Protein AF-A0A355QA36-F1 (afdb_monomer_lite)

Radius of gyration: 18.43 Å; chains: 1; bounding box: 38×39×52 Å

Foldseek 3Di:
DVVLVVCLVCVLVVCVVVVPSPSVVSVVVSVVVVVVVVVCCCVVPPVPDPPLVVVLVVQLVVQLVVCVPPVVDDNVVSNVRSVVRSVVVVVVVVVVVPPDD

Sequence (101 aa):
MVIFSAIVLLMPIWMIPFGAAYPDLLQKFAIFGIFAIGFNILFGLTGYLSFGHAAFLGIGSYSAVWSFKLLSMNVIPAMIFAVVVSGFAAALIGFVSLRRT

Structure (mmCIF, N/CA/C/O backbone):
data_AF-A0A355QA36-F1
#
_entry.id   AF-A0A355QA36-F1
#
loop_
_atom_site.group_PDB
_atom_site.id
_atom_site.type_symbol
_atom_site.label_atom_id
_atom_site.label_alt_id
_atom_site.label_comp_id
_atom_site.label_asym_id
_atom_site.label_entity_id
_atom_site.label_seq_id
_atom_site.pdbx_PDB_ins_code
_atom_site.Cartn_x
_atom_site.Cartn_y
_atom_site.Cartn_z
_atom_site.occupancy
_atom_site.B_iso_or_equiv
_atom_site.auth_seq_id
_atom_site.auth_comp_id
_atom_site.auth_asym_id
_atom_site.auth_atom_id
_atom_site.pdbx_PDB_model_num
ATOM 1 N N . MET A 1 1 ? 2.907 -20.337 -8.601 1.00 61.47 1 MET A N 1
ATOM 2 C CA . MET A 1 1 ? 3.699 -19.087 -8.544 1.00 61.47 1 MET A CA 1
ATOM 3 C C . MET A 1 1 ? 4.802 -19.046 -9.592 1.00 61.47 1 MET A C 1
ATOM 5 O O . MET A 1 1 ? 4.818 -18.086 -10.341 1.00 61.47 1 MET A O 1
ATOM 9 N N . VAL A 1 2 ? 5.626 -20.093 -9.732 1.00 70.81 2 VAL A N 1
ATOM 10 C CA . VAL A 1 2 ? 6.746 -20.146 -10.702 1.00 70.81 2 VAL A CA 1
ATOM 11 C C . VAL A 1 2 ? 6.331 -19.860 -12.156 1.00 70.81 2 VAL A C 1
ATOM 13 O O . VAL A 1 2 ? 6.984 -19.077 -12.837 1.00 70.81 2 VAL A O 1
ATOM 16 N N . ILE A 1 3 ? 5.213 -20.434 -12.617 1.00 75.88 3 ILE A N 1
ATOM 17 C CA . ILE A 1 3 ? 4.690 -20.214 -13.979 1.00 75.88 3 ILE A CA 1
ATOM 18 C C . ILE A 1 3 ? 4.262 -18.753 -14.179 1.00 75.88 3 ILE A C 1
ATOM 20 O O . ILE A 1 3 ? 4.612 -18.132 -15.174 1.00 75.88 3 ILE A O 1
ATOM 24 N N . PHE A 1 4 ? 3.559 -18.177 -13.201 1.00 71.75 4 PHE A N 1
ATOM 25 C CA . PHE A 1 4 ? 3.122 -16.782 -13.246 1.00 71.75 4 PHE A CA 1
ATOM 26 C C . PHE A 1 4 ? 4.310 -15.809 -13.239 1.00 71.75 4 PHE A C 1
ATOM 28 O O . PHE A 1 4 ? 4.362 -14.897 -14.058 1.00 71.75 4 PHE A O 1
ATOM 35 N N . SER A 1 5 ? 5.305 -16.037 -12.376 1.00 70.19 5 SER A N 1
ATOM 36 C CA . SER A 1 5 ? 6.525 -15.224 -12.347 1.00 70.19 5 SER A CA 1
ATOM 37 C C . SER A 1 5 ? 7.341 -15.349 -13.633 1.00 70.19 5 SER A C 1
ATOM 39 O O . SER A 1 5 ? 7.849 -14.346 -14.118 1.00 70.19 5 SER A O 1
ATOM 41 N N . ALA A 1 6 ? 7.432 -16.547 -14.219 1.00 75.12 6 ALA A N 1
ATOM 42 C CA . ALA A 1 6 ? 8.114 -16.748 -15.494 1.00 75.12 6 ALA A CA 1
ATOM 43 C C . ALA A 1 6 ? 7.413 -15.988 -16.629 1.00 75.12 6 ALA A C 1
ATOM 45 O O . ALA A 1 6 ? 8.078 -15.307 -17.403 1.00 75.12 6 ALA A O 1
ATOM 46 N N . ILE A 1 7 ? 6.077 -16.032 -16.683 1.00 75.44 7 ILE A N 1
ATOM 47 C CA . ILE A 1 7 ? 5.289 -15.278 -17.667 1.00 75.44 7 ILE A CA 1
ATOM 48 C C . ILE A 1 7 ? 5.527 -13.774 -17.506 1.00 75.44 7 ILE A C 1
ATOM 50 O O . ILE A 1 7 ? 5.872 -13.122 -18.483 1.00 75.44 7 ILE A O 1
ATOM 54 N N . VAL A 1 8 ? 5.425 -13.225 -16.290 1.00 71.88 8 VAL A N 1
ATOM 55 C CA . VAL A 1 8 ? 5.637 -11.785 -16.039 1.00 71.88 8 VAL A CA 1
ATOM 56 C C . VAL A 1 8 ? 7.058 -11.339 -16.402 1.00 71.88 8 VAL A C 1
ATOM 58 O O . VAL A 1 8 ? 7.232 -10.255 -16.951 1.00 71.88 8 VAL A O 1
ATOM 61 N N . LEU A 1 9 ? 8.071 -12.174 -16.159 1.00 71.69 9 LEU A N 1
ATOM 62 C CA . LEU A 1 9 ? 9.461 -11.877 -16.527 1.00 71.69 9 LEU A CA 1
ATOM 63 C C . LEU A 1 9 ? 9.723 -11.972 -18.037 1.00 71.69 9 LEU A C 1
ATOM 65 O O . LEU A 1 9 ? 10.602 -11.280 -18.542 1.00 71.69 9 LEU A O 1
ATOM 69 N N . LEU A 1 10 ? 8.972 -12.808 -18.757 1.00 75.31 10 LEU A N 1
ATOM 70 C CA . LEU A 1 10 ? 9.086 -12.984 -20.210 1.00 75.31 10 LEU A CA 1
ATOM 71 C C . LEU A 1 10 ? 8.186 -12.017 -21.000 1.00 75.31 10 LEU A C 1
ATOM 73 O O . LEU A 1 10 ? 8.442 -11.771 -22.179 1.00 75.31 10 LEU A O 1
ATOM 77 N N . MET A 1 11 ? 7.176 -11.413 -20.362 1.00 70.44 11 MET A N 1
ATOM 78 C CA . MET A 1 11 ? 6.287 -10.421 -20.980 1.00 70.44 11 MET A CA 1
ATOM 79 C C . MET A 1 11 ? 7.018 -9.259 -21.686 1.00 70.44 11 MET A C 1
ATOM 81 O O . MET A 1 11 ? 6.579 -8.896 -22.778 1.00 70.44 11 MET A O 1
ATOM 85 N N . PRO A 1 12 ? 8.129 -8.691 -21.164 1.00 69.00 12 PRO A N 1
ATOM 86 C CA . PRO A 1 12 ? 8.868 -7.633 -21.853 1.00 69.00 12 PRO A CA 1
ATOM 87 C C . PRO A 1 12 ? 9.430 -8.077 -23.203 1.00 69.00 12 PRO A C 1
ATOM 89 O O . PRO A 1 12 ? 9.525 -7.255 -24.103 1.00 69.00 12 PRO A O 1
ATOM 92 N N . ILE A 1 13 ? 9.769 -9.362 -23.357 1.00 70.31 13 ILE A N 1
ATOM 93 C CA . ILE A 1 13 ? 10.373 -9.920 -24.575 1.00 70.31 13 ILE A CA 1
ATOM 94 C C . ILE A 1 13 ? 9.305 -10.156 -25.649 1.00 70.31 13 ILE A C 1
ATOM 96 O O . ILE A 1 13 ? 9.568 -9.983 -26.836 1.00 70.31 13 ILE A O 1
ATOM 100 N N . TRP A 1 14 ? 8.079 -10.512 -25.258 1.00 68.25 14 TRP A N 1
ATOM 101 C CA . TRP A 1 14 ? 6.993 -10.783 -26.210 1.00 68.25 14 TRP A CA 1
ATOM 102 C C . TRP A 1 14 ? 6.136 -9.543 -26.523 1.00 68.25 14 TRP A C 1
ATOM 104 O O . TRP A 1 14 ? 5.425 -9.540 -27.524 1.00 68.25 14 TRP A O 1
ATOM 114 N N . MET A 1 15 ? 6.227 -8.468 -25.722 1.00 65.38 15 MET A N 1
ATOM 115 C CA . MET A 1 15 ? 5.561 -7.173 -25.975 1.00 65.38 15 MET A CA 1
ATOM 116 C C . MET A 1 15 ? 6.414 -6.141 -26.740 1.00 65.38 15 MET A C 1
ATOM 118 O O . MET A 1 15 ? 5.913 -5.063 -27.067 1.00 65.38 15 MET A O 1
ATOM 122 N N . ILE A 1 16 ? 7.656 -6.483 -27.104 1.00 62.75 16 ILE A N 1
ATOM 123 C CA . ILE A 1 16 ? 8.530 -5.696 -27.999 1.00 62.75 16 ILE A CA 1
ATOM 124 C C . ILE A 1 16 ? 7.822 -5.219 -29.287 1.00 62.75 16 ILE A C 1
ATOM 126 O O . ILE A 1 16 ? 7.933 -4.030 -29.592 1.00 62.75 16 ILE A O 1
ATOM 130 N N . PRO A 1 17 ? 7.065 -6.054 -30.036 1.00 67.94 17 PRO A N 1
ATOM 131 C CA . PRO A 1 17 ? 6.454 -5.618 -31.297 1.00 67.94 17 PRO A CA 1
ATOM 132 C C . PRO A 1 17 ? 5.351 -4.561 -31.130 1.00 67.94 17 PRO A C 1
ATOM 134 O O . PRO A 1 17 ? 5.001 -3.895 -32.099 1.00 67.94 17 PRO A O 1
ATOM 137 N N . PHE A 1 18 ? 4.820 -4.373 -29.918 1.00 65.06 18 PHE A N 1
ATOM 138 C CA . PHE A 1 18 ? 3.751 -3.412 -29.632 1.00 65.06 18 PHE A CA 1
ATOM 139 C C . PHE A 1 18 ? 4.263 -2.083 -29.054 1.00 65.06 18 PHE A C 1
ATOM 141 O O . PHE A 1 18 ? 3.457 -1.233 -28.685 1.00 65.06 18 PHE A O 1
ATOM 148 N N . GLY A 1 19 ? 5.585 -1.901 -28.915 1.00 62.84 19 GLY A N 1
ATOM 149 C CA . GLY A 1 19 ? 6.163 -0.708 -28.277 1.00 62.84 19 GLY A CA 1
ATOM 150 C C . GLY A 1 19 ? 5.817 -0.572 -26.786 1.00 62.84 19 GLY A C 1
ATOM 151 O O . GLY A 1 19 ? 6.044 0.474 -26.187 1.00 62.84 19 GLY A O 1
ATOM 152 N N . ALA A 1 20 ? 5.274 -1.632 -26.179 1.00 60.44 20 ALA A N 1
ATOM 153 C CA . ALA A 1 20 ? 4.772 -1.664 -24.808 1.00 60.44 20 ALA A CA 1
ATOM 154 C C . ALA A 1 20 ? 5.721 -2.408 -23.852 1.00 60.44 20 ALA A C 1
ATOM 156 O O . ALA A 1 20 ? 5.297 -2.887 -22.807 1.00 60.44 20 ALA A O 1
ATOM 157 N N . ALA A 1 21 ? 7.008 -2.526 -24.187 1.00 61.72 21 ALA A N 1
ATOM 158 C CA . ALA A 1 21 ? 8.003 -3.228 -23.375 1.00 61.72 21 ALA A CA 1
ATOM 159 C C . ALA A 1 21 ? 8.476 -2.386 -22.170 1.00 61.72 21 ALA A C 1
ATOM 161 O O . ALA A 1 21 ? 9.667 -2.143 -21.996 1.00 61.72 21 ALA A O 1
ATOM 162 N N . TYR A 1 22 ? 7.540 -1.924 -21.337 1.00 68.31 22 TYR A N 1
ATOM 163 C CA . TYR A 1 22 ? 7.833 -1.222 -20.087 1.00 68.31 22 TYR A CA 1
ATOM 164 C C . TYR A 1 22 ? 7.723 -2.200 -18.912 1.00 68.31 22 TYR A C 1
ATOM 166 O O . TYR A 1 22 ? 6.626 -2.363 -18.365 1.00 68.31 22 TYR A O 1
ATOM 174 N N . PRO A 1 23 ? 8.822 -2.862 -18.507 1.00 67.81 23 PRO A N 1
ATOM 175 C CA . PRO A 1 23 ? 8.783 -3.900 -17.476 1.00 67.81 23 PRO A CA 1
ATOM 176 C C . PRO A 1 23 ? 8.145 -3.401 -16.171 1.00 67.81 23 PRO A C 1
ATOM 178 O O . PRO A 1 23 ? 7.312 -4.097 -15.593 1.00 67.81 23 PRO A O 1
ATOM 181 N N . ASP A 1 24 ? 8.421 -2.157 -15.769 1.00 71.31 24 ASP A N 1
ATOM 182 C CA . ASP A 1 24 ? 7.840 -1.537 -14.574 1.00 71.31 24 ASP A CA 1
ATOM 183 C C . ASP A 1 24 ? 6.315 -1.366 -14.631 1.00 71.31 24 ASP A C 1
ATOM 185 O O . ASP A 1 24 ? 5.628 -1.523 -13.619 1.00 71.31 24 ASP A O 1
ATOM 189 N N . LEU A 1 25 ? 5.762 -1.024 -15.799 1.00 75.12 25 LEU A N 1
ATOM 190 C CA . LEU A 1 25 ? 4.317 -0.840 -15.966 1.00 75.12 25 LEU A CA 1
ATOM 191 C C . LEU A 1 25 ? 3.602 -2.186 -16.034 1.00 75.12 25 LEU A C 1
ATOM 193 O O . LEU A 1 25 ? 2.575 -2.364 -15.378 1.00 75.12 25 LEU A O 1
ATOM 197 N N . LEU A 1 26 ? 4.167 -3.145 -16.768 1.00 75.19 26 LEU A N 1
ATOM 198 C CA . LEU A 1 26 ? 3.613 -4.492 -16.882 1.00 75.19 26 LEU A CA 1
ATOM 199 C C . LEU A 1 26 ? 3.583 -5.205 -15.530 1.00 75.19 26 LEU A C 1
ATOM 201 O O . LEU A 1 26 ? 2.578 -5.826 -15.183 1.00 75.19 26 LEU A O 1
ATOM 205 N N . GLN A 1 27 ? 4.646 -5.069 -14.736 1.00 78.50 27 GLN A N 1
ATOM 206 C CA . GLN A 1 27 ? 4.698 -5.640 -13.396 1.00 78.50 27 GLN A CA 1
ATOM 207 C C . GLN A 1 27 ? 3.622 -5.036 -12.487 1.00 78.50 27 GLN A C 1
ATOM 209 O O . GLN A 1 27 ? 2.905 -5.773 -11.809 1.00 78.50 27 GLN A O 1
ATOM 214 N N . LYS A 1 28 ? 3.457 -3.706 -12.494 1.00 80.19 28 LYS A N 1
ATOM 215 C CA . LYS A 1 28 ? 2.392 -3.038 -11.728 1.00 80.19 28 LYS A CA 1
ATOM 216 C C . LYS A 1 28 ? 1.008 -3.510 -12.168 1.00 80.19 28 LYS A C 1
ATOM 218 O O . LYS A 1 28 ? 0.171 -3.792 -11.316 1.00 80.19 28 LYS A O 1
ATOM 223 N N . PHE A 1 29 ? 0.784 -3.656 -13.472 1.00 80.81 29 PHE A N 1
ATOM 224 C CA . PHE A 1 29 ? -0.481 -4.148 -14.017 1.00 80.81 29 PHE A CA 1
ATOM 225 C C . PHE A 1 29 ? -0.799 -5.566 -13.527 1.00 80.81 29 PHE A C 1
ATOM 227 O O . PHE A 1 29 ? -1.912 -5.834 -13.080 1.00 80.81 29 PHE A O 1
ATOM 234 N N . ALA A 1 30 ? 0.195 -6.455 -13.528 1.00 82.81 30 ALA A N 1
ATOM 235 C CA . ALA A 1 30 ? 0.059 -7.817 -13.024 1.00 82.81 30 ALA A CA 1
ATOM 236 C C . ALA A 1 30 ? -0.249 -7.857 -11.513 1.00 82.81 30 ALA A C 1
ATOM 238 O O . ALA A 1 30 ? -1.127 -8.608 -11.083 1.00 82.81 30 ALA A O 1
ATOM 239 N N . ILE A 1 31 ? 0.422 -7.017 -10.713 1.00 84.38 31 ILE A N 1
ATOM 240 C CA . ILE A 1 31 ? 0.187 -6.900 -9.263 1.00 84.38 31 ILE A CA 1
ATOM 241 C C . ILE A 1 31 ? -1.243 -6.421 -8.983 1.00 84.38 31 ILE A C 1
ATOM 243 O O . ILE A 1 31 ? -1.967 -7.069 -8.225 1.00 84.38 31 ILE A O 1
ATOM 247 N N . PHE A 1 32 ? -1.676 -5.323 -9.611 1.00 83.62 32 PHE A N 1
ATOM 248 C CA . PHE A 1 32 ? -3.032 -4.799 -9.424 1.00 83.62 32 PHE A CA 1
ATOM 249 C C . PHE A 1 32 ? -4.106 -5.741 -9.985 1.00 83.62 32 PHE A C 1
ATOM 251 O O . PHE A 1 32 ? -5.184 -5.844 -9.403 1.00 83.62 32 PHE A O 1
ATOM 258 N N . GLY A 1 33 ? -3.804 -6.482 -11.055 1.00 84.69 33 GLY A N 1
ATOM 259 C CA . GLY A 1 33 ? -4.682 -7.510 -11.613 1.00 84.69 33 GLY A CA 1
ATOM 260 C C . GLY A 1 33 ? -4.925 -8.668 -10.644 1.00 84.69 33 GLY A C 1
ATOM 261 O O . GLY A 1 33 ? -6.077 -9.007 -10.377 1.00 84.69 33 GLY A O 1
ATOM 262 N N . ILE A 1 34 ? -3.868 -9.237 -10.048 1.00 86.31 34 ILE A N 1
ATOM 263 C CA . ILE A 1 34 ? -4.026 -10.271 -9.009 1.00 86.31 34 ILE A CA 1
ATOM 264 C C . ILE A 1 34 ? -4.777 -9.713 -7.803 1.00 86.31 34 ILE A C 1
ATOM 266 O O . ILE A 1 34 ? -5.661 -10.385 -7.272 1.00 86.31 34 ILE A O 1
ATOM 270 N N . PHE A 1 35 ? -4.447 -8.492 -7.377 1.00 82.81 35 PHE A N 1
ATOM 271 C CA . PHE A 1 35 ? -5.121 -7.844 -6.258 1.00 82.81 35 PHE A CA 1
ATOM 272 C C . PHE A 1 35 ? -6.631 -7.724 -6.508 1.00 82.81 35 PHE A C 1
ATOM 274 O O . PHE A 1 35 ? -7.416 -8.113 -5.647 1.00 82.81 35 PHE A O 1
ATOM 281 N N . ALA A 1 36 ? -7.044 -7.286 -7.701 1.00 83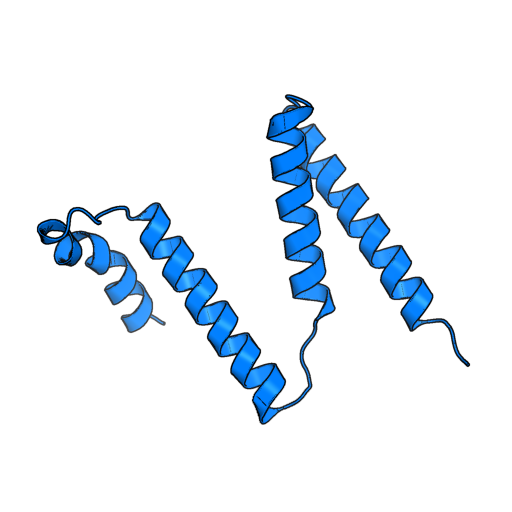.38 36 ALA A N 1
ATOM 282 C CA . ALA A 1 36 ? -8.449 -7.183 -8.090 1.00 83.38 36 ALA A CA 1
ATOM 283 C C . ALA A 1 36 ? -9.162 -8.547 -8.126 1.00 83.38 36 ALA A C 1
ATOM 285 O O . ALA A 1 36 ? -10.281 -8.665 -7.628 1.00 83.38 36 ALA A O 1
ATOM 286 N N . ILE A 1 37 ? -8.515 -9.592 -8.655 1.00 86.19 37 ILE A N 1
ATOM 287 C CA . ILE A 1 37 ? -9.075 -10.956 -8.684 1.00 86.19 37 ILE A CA 1
ATOM 288 C C . ILE A 1 37 ? -9.237 -11.505 -7.261 1.00 86.19 37 ILE A C 1
ATOM 290 O O . ILE A 1 37 ? -10.288 -12.051 -6.927 1.00 86.19 37 ILE A O 1
ATOM 294 N N . GLY A 1 38 ? -8.227 -11.327 -6.404 1.00 81.44 38 GLY A N 1
ATOM 295 C CA . GLY A 1 38 ? -8.298 -11.703 -4.993 1.00 81.44 38 GLY A CA 1
ATOM 296 C C . GLY A 1 38 ? -9.428 -10.973 -4.266 1.00 81.44 38 GLY A C 1
ATOM 297 O O . GLY A 1 38 ? -10.184 -11.596 -3.522 1.00 81.44 38 GLY A O 1
ATOM 298 N N . PHE A 1 39 ? -9.605 -9.681 -4.551 1.00 76.31 39 PHE A N 1
ATOM 299 C CA . PHE A 1 39 ? -10.713 -8.884 -4.030 1.00 76.31 39 PHE A CA 1
ATOM 300 C C . PHE A 1 39 ? -12.068 -9.430 -4.493 1.00 76.31 39 PHE A C 1
ATOM 302 O O . PHE A 1 39 ? -12.946 -9.616 -3.662 1.00 76.31 39 PHE A O 1
ATOM 309 N N . ASN A 1 40 ? -12.225 -9.761 -5.780 1.00 82.00 40 ASN A N 1
ATOM 310 C CA . ASN A 1 40 ? -13.457 -10.336 -6.330 1.00 82.00 40 ASN A CA 1
ATOM 311 C C . ASN A 1 40 ? -13.809 -11.692 -5.699 1.00 82.00 40 ASN A C 1
ATOM 313 O O . ASN A 1 40 ? -14.974 -11.960 -5.433 1.00 82.00 40 ASN A O 1
ATOM 317 N N . ILE A 1 41 ? -12.816 -12.538 -5.417 1.00 80.12 41 ILE A N 1
ATOM 318 C CA . ILE A 1 41 ? -13.030 -13.830 -4.750 1.00 80.12 41 ILE A CA 1
ATOM 319 C C . ILE A 1 41 ? -13.465 -13.622 -3.293 1.00 80.12 41 ILE A C 1
ATOM 321 O O . ILE A 1 41 ? -14.437 -14.226 -2.844 1.00 80.12 41 ILE A O 1
ATOM 325 N N . LEU A 1 42 ? -12.772 -12.749 -2.559 1.00 77.19 42 LEU A N 1
ATOM 326 C CA . LEU A 1 42 ? -13.051 -12.490 -1.145 1.00 77.19 42 LEU A CA 1
ATOM 327 C C . LEU A 1 42 ? -14.383 -11.749 -0.936 1.00 77.19 42 LEU A C 1
ATOM 329 O O . LEU A 1 42 ? -15.120 -12.074 -0.009 1.00 77.19 42 LEU A O 1
ATOM 333 N N . PHE A 1 43 ? -14.730 -10.791 -1.801 1.00 70.31 43 PHE A N 1
ATOM 334 C CA . PHE A 1 43 ? -16.032 -10.113 -1.764 1.00 70.31 43 PHE A CA 1
ATOM 335 C C . PHE A 1 43 ? -17.163 -10.981 -2.320 1.00 70.31 43 PHE A C 1
ATOM 337 O O . PHE A 1 43 ? -18.255 -10.980 -1.762 1.00 70.31 43 PHE A O 1
ATOM 344 N N . GLY A 1 44 ? -16.918 -11.688 -3.425 1.00 71.50 44 GLY A N 1
ATOM 345 C CA . GLY A 1 44 ? -17.955 -12.379 -4.189 1.00 71.50 44 GLY A CA 1
ATOM 346 C C . GLY A 1 44 ? -18.338 -13.754 -3.646 1.00 71.50 44 GLY A C 1
ATOM 347 O O . GLY A 1 44 ? -19.482 -14.158 -3.826 1.00 71.50 44 GLY A O 1
ATOM 348 N N . LEU A 1 45 ? -17.416 -14.474 -2.991 1.00 67.06 45 LEU A N 1
ATOM 349 C CA . LEU A 1 45 ? -17.658 -15.857 -2.549 1.00 67.06 45 LEU A CA 1
ATOM 350 C C . LEU A 1 45 ? -17.685 -16.041 -1.028 1.00 67.06 45 LEU A C 1
ATOM 352 O O . LEU A 1 45 ? -18.394 -16.923 -0.555 1.00 67.06 45 LEU A O 1
ATOM 356 N N . THR A 1 46 ? -16.922 -15.259 -0.256 1.00 70.56 46 THR A N 1
ATOM 357 C CA . THR A 1 46 ? -16.757 -15.515 1.190 1.00 70.56 46 THR A CA 1
ATOM 358 C C . THR A 1 46 ? -17.220 -14.377 2.095 1.00 70.56 46 THR A C 1
ATOM 360 O O . THR A 1 46 ? -17.509 -14.625 3.260 1.00 70.56 46 THR A O 1
ATOM 363 N N . GLY A 1 47 ? -17.293 -13.136 1.606 1.00 68.12 47 GLY A N 1
ATOM 364 C CA . GLY A 1 47 ? -17.728 -11.969 2.385 1.00 68.12 47 GLY A CA 1
ATOM 365 C C . GLY A 1 47 ? -16.761 -11.532 3.499 1.00 68.12 47 GLY A C 1
ATOM 366 O O . GLY A 1 47 ? -17.000 -10.520 4.152 1.00 68.12 47 GLY A O 1
ATOM 367 N N . TYR A 1 48 ? -15.647 -12.242 3.709 1.00 64.00 48 TYR A N 1
ATOM 368 C CA . TYR A 1 48 ? -14.668 -11.988 4.776 1.00 64.00 48 TYR A CA 1
ATOM 369 C C . TYR A 1 48 ? -13.507 -11.094 4.325 1.00 64.00 48 TYR A C 1
ATOM 371 O O . TYR A 1 48 ? -12.341 -11.351 4.640 1.00 64.00 48 TYR A O 1
ATOM 379 N N . LEU A 1 49 ? -13.786 -10.038 3.560 1.00 65.12 49 LEU A N 1
ATOM 380 C CA . LEU A 1 49 ? -12.721 -9.141 3.133 1.00 65.12 49 LEU A CA 1
ATOM 381 C C . LEU A 1 49 ? -12.344 -8.145 4.244 1.00 65.12 49 LEU A C 1
ATOM 383 O O . LEU A 1 49 ? -13.148 -7.322 4.678 1.00 65.12 49 LEU A O 1
ATOM 387 N N . SER A 1 50 ? -11.058 -8.125 4.605 1.00 72.88 50 SER A N 1
ATOM 388 C CA . SER A 1 50 ? -10.451 -7.011 5.340 1.00 72.88 50 SER A CA 1
ATOM 389 C C . SER A 1 50 ? -10.336 -5.758 4.453 1.00 72.88 50 SER A C 1
ATOM 391 O O . SER A 1 50 ? -9.294 -5.485 3.856 1.00 72.88 50 SER A O 1
ATOM 393 N N . PHE A 1 51 ? -11.413 -4.970 4.367 1.00 70.00 51 PHE A N 1
ATOM 394 C CA . PHE A 1 51 ? -11.425 -3.676 3.664 1.00 70.00 51 PHE A CA 1
ATOM 395 C C . PHE A 1 51 ? -10.392 -2.691 4.240 1.00 70.00 51 PHE A C 1
ATOM 397 O O . PHE A 1 51 ? -9.774 -1.919 3.506 1.00 70.00 51 PHE A O 1
ATOM 404 N N . GLY A 1 52 ? -10.151 -2.763 5.554 1.00 74.50 52 GLY A N 1
ATOM 405 C CA . GLY A 1 52 ? -9.223 -1.877 6.254 1.00 74.50 52 GLY A CA 1
ATOM 406 C C . GLY A 1 52 ? -7.793 -1.950 5.717 1.00 74.50 52 GLY A C 1
ATOM 407 O O . GLY A 1 52 ? -7.180 -0.912 5.493 1.00 74.50 52 GLY A O 1
ATOM 408 N N . HIS A 1 53 ? -7.271 -3.148 5.434 1.00 72.38 53 HIS A N 1
ATOM 409 C CA . HIS A 1 53 ? -5.882 -3.306 4.981 1.00 72.38 53 HIS A CA 1
ATOM 410 C C . HIS A 1 53 ? -5.624 -2.612 3.634 1.00 72.38 53 HIS A C 1
ATOM 412 O O . HIS A 1 53 ? -4.632 -1.901 3.480 1.00 72.38 53 HIS A O 1
ATOM 418 N N . ALA A 1 54 ? -6.546 -2.765 2.679 1.00 77.69 54 ALA A N 1
ATOM 419 C CA . ALA A 1 54 ? -6.472 -2.102 1.378 1.00 77.69 54 ALA A CA 1
ATOM 420 C C . ALA A 1 54 ? -6.603 -0.576 1.504 1.00 77.69 54 ALA A C 1
ATOM 422 O O . ALA A 1 54 ? -5.853 0.167 0.869 1.00 77.69 54 ALA A O 1
ATOM 423 N N . ALA A 1 55 ? -7.515 -0.112 2.365 1.00 80.50 55 ALA A N 1
ATOM 424 C CA . ALA A 1 55 ? -7.711 1.308 2.631 1.00 80.50 55 ALA A CA 1
ATOM 425 C C . ALA A 1 55 ? -6.456 1.958 3.244 1.00 80.50 55 ALA A C 1
ATOM 427 O O . ALA A 1 55 ? -6.031 3.015 2.781 1.00 80.50 55 ALA A O 1
ATOM 428 N N . PHE A 1 56 ? -5.807 1.317 4.224 1.00 83.00 56 PHE A N 1
ATOM 429 C CA . PHE A 1 56 ? -4.590 1.852 4.851 1.00 83.00 56 PHE A CA 1
ATOM 430 C C . PHE A 1 56 ? -3.384 1.857 3.912 1.00 83.00 56 PHE A C 1
ATOM 432 O O . PHE A 1 56 ? -2.616 2.820 3.918 1.00 83.00 56 PHE A O 1
ATOM 439 N N . LEU A 1 57 ? -3.241 0.834 3.064 1.00 82.75 57 LEU A N 1
ATOM 440 C CA . LEU A 1 57 ? -2.182 0.778 2.053 1.00 82.75 57 LEU A CA 1
ATOM 441 C C . LEU A 1 57 ? -2.362 1.899 1.011 1.00 82.75 57 LEU A C 1
ATOM 443 O O . LEU A 1 57 ? -1.397 2.575 0.644 1.00 82.75 57 LEU A O 1
ATOM 447 N N . GLY A 1 58 ? -3.605 2.168 0.601 1.00 84.62 58 GLY A N 1
ATOM 448 C CA . GLY A 1 58 ? -3.946 3.293 -0.273 1.00 84.62 58 GLY A CA 1
ATOM 449 C C . GLY A 1 58 ? -3.652 4.657 0.358 1.00 84.62 58 GLY A C 1
ATOM 450 O O . GLY A 1 58 ? -2.949 5.469 -0.239 1.00 84.62 58 GLY A O 1
ATOM 451 N N . ILE A 1 59 ? -4.124 4.897 1.586 1.00 86.12 59 ILE A N 1
ATOM 452 C CA . ILE A 1 59 ? -3.905 6.166 2.301 1.00 86.12 59 ILE A CA 1
ATOM 453 C C . ILE A 1 59 ? -2.409 6.409 2.532 1.00 86.12 59 ILE A C 1
ATOM 455 O O . ILE A 1 59 ? -1.912 7.485 2.214 1.00 86.12 59 ILE A O 1
ATOM 459 N N . GLY A 1 60 ? -1.668 5.406 3.012 1.00 85.06 60 GLY A N 1
ATOM 460 C CA . GLY A 1 60 ? -0.231 5.532 3.264 1.00 85.06 60 GLY A CA 1
ATOM 461 C C . GLY A 1 60 ? 0.580 5.809 1.994 1.00 85.06 60 GLY A C 1
ATOM 462 O O . GLY A 1 60 ? 1.398 6.729 1.973 1.00 85.06 60 GLY A O 1
ATOM 463 N N . SER A 1 61 ? 0.331 5.063 0.912 1.00 84.12 61 SER A N 1
ATOM 464 C CA . SER A 1 61 ? 1.041 5.267 -0.361 1.00 84.12 61 SER A CA 1
ATOM 465 C C . SER A 1 61 ? 0.727 6.622 -1.001 1.00 84.12 61 SER A C 1
ATOM 467 O O . SER A 1 61 ? 1.642 7.300 -1.472 1.00 84.12 61 SER A O 1
ATOM 469 N N . TYR A 1 62 ? -0.532 7.067 -0.959 1.00 85.50 62 TYR A N 1
ATOM 470 C CA . TYR A 1 62 ? -0.922 8.379 -1.470 1.00 85.50 62 TYR A CA 1
ATOM 471 C C . TYR A 1 62 ? -0.303 9.518 -0.650 1.00 85.50 62 TYR A C 1
ATOM 473 O O . TYR A 1 62 ? 0.260 10.448 -1.226 1.00 85.50 62 TYR A O 1
ATOM 481 N N . SER A 1 63 ? -0.329 9.427 0.684 1.00 82.06 63 SER A N 1
ATOM 482 C CA . SER A 1 63 ? 0.306 10.415 1.563 1.00 82.06 63 SER A CA 1
ATOM 483 C C . SER A 1 63 ? 1.816 10.504 1.344 1.00 82.06 63 SER A C 1
ATOM 485 O O . SER A 1 63 ? 2.338 11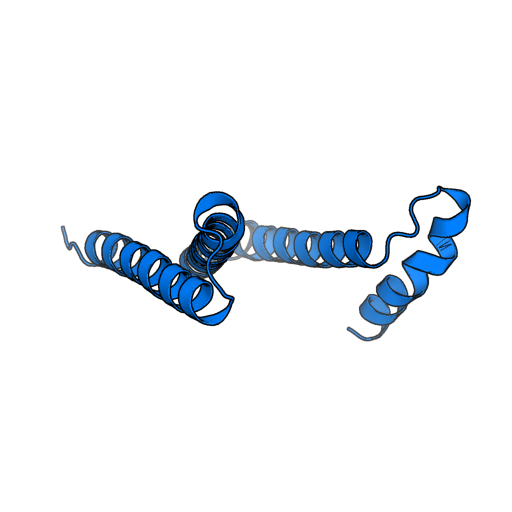.613 1.300 1.00 82.06 63 SER A O 1
ATOM 487 N N . ALA A 1 64 ? 2.509 9.382 1.121 1.00 81.50 64 ALA A N 1
ATOM 488 C CA . ALA A 1 64 ? 3.940 9.386 0.817 1.00 81.50 64 ALA A CA 1
ATOM 489 C C . ALA A 1 64 ? 4.251 10.108 -0.508 1.00 81.50 64 ALA A C 1
ATOM 491 O O . ALA A 1 64 ? 5.115 10.984 -0.555 1.00 81.50 64 ALA A O 1
ATOM 492 N N . VAL A 1 65 ? 3.517 9.794 -1.584 1.00 81.88 65 VAL A N 1
ATOM 493 C CA . VAL A 1 65 ? 3.692 10.448 -2.896 1.00 81.88 65 VAL A CA 1
ATOM 494 C C . VAL A 1 65 ? 3.337 11.935 -2.828 1.00 81.88 65 VAL A C 1
ATOM 496 O O . VAL A 1 65 ? 4.009 12.766 -3.442 1.00 81.88 65 VAL A O 1
ATOM 499 N N . TRP A 1 66 ? 2.321 12.294 -2.046 1.00 81.38 66 TRP A N 1
ATOM 500 C CA . TRP A 1 66 ? 1.949 13.685 -1.814 1.00 81.38 66 TRP A CA 1
ATOM 501 C C . TRP A 1 66 ? 3.062 14.449 -1.078 1.00 81.38 66 TRP A C 1
ATOM 503 O O . TRP A 1 66 ? 3.438 15.542 -1.511 1.00 81.38 66 TRP A O 1
ATOM 513 N N . SER A 1 67 ? 3.673 13.860 -0.047 1.00 74.88 67 SER A N 1
ATOM 514 C CA . SER A 1 67 ? 4.822 14.457 0.646 1.00 74.88 67 SER A CA 1
ATOM 515 C C . SER A 1 67 ? 6.018 14.692 -0.274 1.00 74.88 67 SER A C 1
ATOM 517 O O . SER A 1 67 ? 6.690 15.715 -0.150 1.00 74.88 67 SER A O 1
ATOM 519 N N . PHE A 1 68 ? 6.256 13.810 -1.245 1.00 72.88 68 PHE A N 1
ATOM 520 C CA . PHE A 1 68 ? 7.300 14.035 -2.245 1.00 72.88 68 PHE A CA 1
ATOM 521 C C . PHE A 1 68 ? 6.952 15.155 -3.226 1.00 72.88 68 PHE A C 1
ATOM 523 O O . PHE A 1 68 ? 7.827 15.933 -3.596 1.00 72.88 68 PHE A O 1
ATOM 530 N N . LYS A 1 69 ? 5.684 15.262 -3.640 1.00 66.12 69 LYS A N 1
ATOM 531 C CA . LYS A 1 69 ? 5.269 16.193 -4.698 1.00 66.12 69 LYS A CA 1
ATOM 532 C C . LYS A 1 69 ? 5.080 17.637 -4.227 1.00 66.12 69 LYS A C 1
ATOM 534 O O . LYS A 1 69 ? 5.418 18.545 -4.977 1.00 66.12 69 LYS A O 1
ATOM 539 N N . LEU A 1 70 ? 4.500 17.861 -3.044 1.00 65.25 70 LEU A N 1
ATOM 540 C CA . LEU A 1 70 ? 4.192 19.219 -2.559 1.00 65.25 70 LEU A CA 1
ATOM 541 C C . LEU A 1 70 ? 5.136 19.724 -1.471 1.00 65.25 70 LEU A C 1
ATOM 543 O O . LEU A 1 70 ? 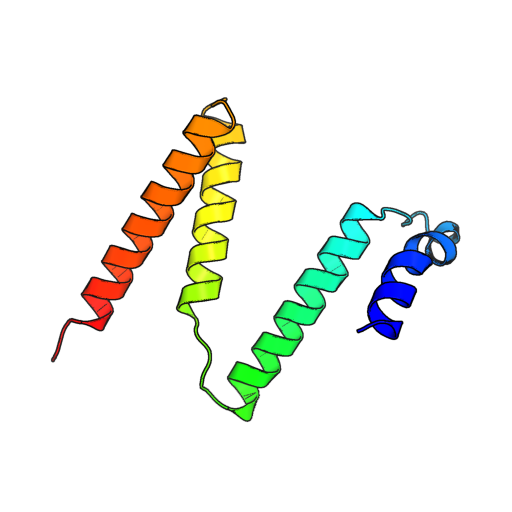5.306 20.932 -1.346 1.00 65.25 70 LEU A O 1
ATOM 547 N N . LEU A 1 71 ? 5.726 18.828 -0.681 1.00 62.31 71 LEU A N 1
ATOM 548 C CA . LEU A 1 71 ? 6.535 19.217 0.476 1.00 62.31 71 LEU A CA 1
ATOM 549 C C . LEU A 1 71 ? 8.045 19.104 0.211 1.00 62.31 71 LEU A C 1
ATOM 551 O O . LEU A 1 71 ? 8.824 19.525 1.062 1.00 62.31 71 LEU A O 1
ATOM 555 N N . SER A 1 72 ? 8.467 18.552 -0.941 1.00 63.31 72 SER A N 1
ATOM 556 C CA . SER A 1 72 ? 9.878 18.301 -1.309 1.00 63.31 72 SER A CA 1
ATOM 557 C C . SER A 1 72 ? 10.694 17.649 -0.182 1.00 63.31 72 SER A C 1
ATOM 559 O O . SER A 1 72 ? 11.902 17.852 -0.055 1.00 63.31 72 SER A O 1
ATOM 561 N N . MET A 1 73 ? 10.015 16.890 0.680 1.00 63.78 73 MET A N 1
ATOM 562 C CA . MET A 1 73 ? 10.599 16.310 1.879 1.00 63.78 73 MET A CA 1
ATOM 563 C C . MET A 1 73 ? 11.466 15.107 1.519 1.00 63.78 73 MET A C 1
ATOM 565 O O . MET A 1 73 ? 11.149 14.331 0.618 1.00 63.78 73 MET A O 1
ATOM 569 N N . ASN A 1 74 ? 12.558 14.935 2.266 1.00 76.25 74 ASN A N 1
ATOM 570 C CA . ASN A 1 74 ? 13.426 13.772 2.131 1.00 76.25 74 ASN A CA 1
ATOM 571 C C . ASN A 1 74 ? 12.650 12.475 2.464 1.00 76.25 74 ASN A C 1
ATOM 573 O O . ASN A 1 74 ? 11.610 12.507 3.130 1.00 76.25 74 ASN A O 1
ATOM 577 N N . VAL A 1 75 ? 13.158 11.323 2.021 1.00 73.00 75 VAL A N 1
ATOM 578 C CA . VAL A 1 75 ? 12.473 10.016 2.116 1.00 73.00 75 VAL A CA 1
ATOM 579 C C . VAL A 1 75 ? 12.082 9.670 3.555 1.00 73.00 75 VAL A C 1
ATOM 581 O O . VAL A 1 75 ? 11.000 9.141 3.796 1.00 73.00 75 VAL A O 1
ATOM 584 N N . ILE A 1 76 ? 12.928 10.027 4.523 1.00 80.38 76 ILE A N 1
ATOM 585 C CA . ILE A 1 76 ? 12.714 9.718 5.941 1.00 80.38 76 ILE A CA 1
ATOM 586 C C . ILE A 1 76 ? 11.505 10.497 6.516 1.00 80.38 76 ILE A C 1
ATOM 588 O O . ILE A 1 76 ? 10.577 9.846 7.003 1.00 80.38 76 ILE A O 1
ATOM 592 N N . PRO A 1 77 ? 11.428 11.845 6.420 1.00 79.56 77 PRO A N 1
ATOM 593 C CA . PRO A 1 77 ? 10.232 12.592 6.823 1.00 79.56 77 PRO A CA 1
ATOM 594 C C . PRO A 1 77 ? 8.947 12.178 6.096 1.00 79.56 77 PRO A C 1
ATOM 596 O O . PRO A 1 77 ? 7.890 12.116 6.722 1.00 79.56 77 PRO A O 1
ATOM 599 N N . ALA A 1 78 ? 9.023 11.865 4.797 1.00 80.31 78 ALA A N 1
ATOM 600 C CA . ALA A 1 78 ? 7.858 11.454 4.014 1.0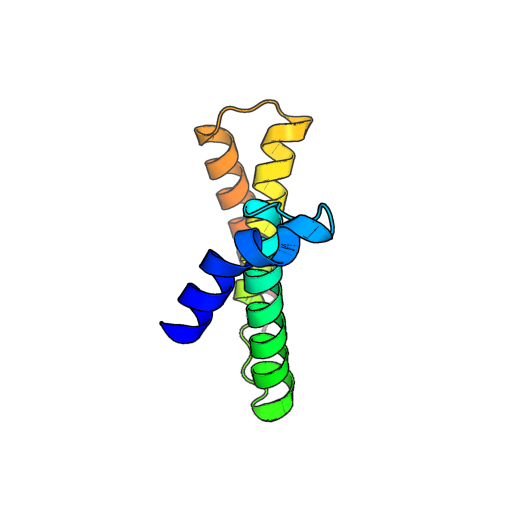0 80.31 78 ALA A CA 1
ATOM 601 C C . ALA A 1 78 ? 7.265 10.120 4.506 1.00 80.31 78 ALA A C 1
ATOM 603 O O . ALA A 1 78 ? 6.044 9.981 4.592 1.00 80.31 78 ALA A O 1
ATOM 604 N N . MET A 1 79 ? 8.113 9.160 4.896 1.00 81.62 79 MET A N 1
ATOM 605 C CA . MET A 1 79 ? 7.656 7.903 5.500 1.00 81.62 79 MET A CA 1
ATOM 606 C C . MET A 1 79 ? 6.975 8.132 6.849 1.00 81.62 79 MET A C 1
ATOM 608 O O . MET A 1 79 ? 5.898 7.589 7.086 1.00 81.62 79 MET A O 1
ATOM 612 N N . ILE A 1 80 ? 7.562 8.963 7.716 1.00 85.62 80 ILE A N 1
ATOM 613 C CA . ILE A 1 80 ? 6.965 9.286 9.020 1.00 85.62 80 ILE A CA 1
ATOM 614 C C . ILE A 1 80 ? 5.600 9.953 8.821 1.00 85.62 80 ILE A C 1
ATOM 616 O O . ILE A 1 80 ? 4.628 9.565 9.465 1.00 85.62 80 ILE A O 1
ATOM 620 N N . PHE A 1 81 ? 5.494 10.898 7.885 1.00 84.69 81 PHE A N 1
ATOM 621 C CA . PHE A 1 81 ? 4.229 11.554 7.564 1.00 84.69 81 PHE A CA 1
ATOM 622 C C . PHE A 1 81 ? 3.167 10.560 7.071 1.00 84.69 81 PHE A C 1
ATOM 624 O O . PHE A 1 81 ? 2.038 10.577 7.556 1.00 84.69 81 PHE A O 1
ATOM 631 N N . ALA A 1 82 ? 3.527 9.639 6.174 1.00 85.56 82 ALA A N 1
ATOM 632 C CA . ALA A 1 82 ? 2.620 8.596 5.698 1.00 85.56 82 ALA A CA 1
ATOM 633 C C . ALA A 1 82 ? 2.135 7.665 6.827 1.00 85.56 82 ALA A C 1
ATOM 635 O O . ALA A 1 82 ? 0.956 7.302 6.867 1.00 85.56 82 ALA A O 1
ATOM 636 N N . VAL A 1 83 ? 3.012 7.314 7.775 1.00 87.56 83 VAL A N 1
ATOM 637 C CA . VAL A 1 83 ? 2.651 6.523 8.965 1.00 87.56 83 VAL A CA 1
ATOM 638 C C . VAL A 1 83 ? 1.690 7.297 9.866 1.00 87.56 83 VAL A C 1
ATOM 640 O O . VAL A 1 83 ? 0.687 6.742 10.306 1.00 87.56 83 VAL A O 1
ATOM 643 N N . VAL A 1 84 ? 1.938 8.586 10.103 1.00 89.81 84 VAL A N 1
ATOM 644 C CA . VAL A 1 84 ? 1.060 9.423 10.935 1.00 89.81 84 VAL A CA 1
ATOM 645 C C . VAL A 1 84 ? -0.325 9.565 10.302 1.00 89.81 84 VAL A C 1
ATOM 647 O O . VAL A 1 84 ? -1.331 9.380 10.986 1.00 89.81 84 VAL A O 1
ATOM 650 N N . VAL A 1 85 ? -0.403 9.834 8.996 1.00 88.31 85 VAL A N 1
ATOM 651 C CA . VAL A 1 85 ? -1.686 10.000 8.296 1.00 88.31 85 VAL A CA 1
ATOM 652 C C . VAL A 1 85 ? -2.468 8.685 8.227 1.00 88.31 85 VAL A C 1
ATOM 654 O O . VAL A 1 85 ? -3.669 8.670 8.499 1.00 88.31 85 VAL A O 1
ATOM 657 N N . SER A 1 86 ? -1.803 7.567 7.922 1.00 87.25 86 SER A N 1
ATOM 658 C CA . SER A 1 86 ? -2.454 6.248 7.926 1.00 87.25 86 SER A CA 1
ATOM 659 C C . SER A 1 86 ? -2.893 5.819 9.330 1.00 87.25 86 SER A C 1
ATOM 661 O O . SER A 1 86 ? -4.000 5.304 9.485 1.00 87.25 86 SER A O 1
ATOM 663 N N . GLY A 1 87 ? -2.093 6.107 10.362 1.00 87.19 87 GLY A N 1
ATOM 664 C CA . GLY A 1 87 ? -2.444 5.880 11.764 1.00 87.19 87 GLY A CA 1
ATOM 665 C C . GLY A 1 87 ? -3.646 6.711 12.215 1.00 87.19 87 GLY A C 1
ATOM 666 O O . GLY A 1 87 ? -4.539 6.192 12.884 1.00 87.19 87 GLY A O 1
ATOM 667 N N . PHE A 1 88 ? -3.733 7.972 11.788 1.00 90.00 88 PHE A N 1
ATOM 668 C CA . PHE A 1 88 ? -4.888 8.824 12.063 1.00 90.00 88 PHE A CA 1
ATOM 669 C C . PHE A 1 88 ? -6.167 8.296 11.395 1.00 90.00 88 PHE A C 1
ATOM 671 O O . PHE A 1 88 ? -7.214 8.206 12.037 1.00 90.00 88 PHE A O 1
ATOM 678 N N . ALA A 1 89 ? -6.081 7.866 10.133 1.00 86.56 89 ALA A N 1
ATOM 679 C CA . ALA A 1 89 ? -7.200 7.224 9.447 1.00 86.56 89 ALA A CA 1
ATOM 680 C C . ALA A 1 89 ? -7.631 5.917 10.139 1.00 86.56 89 ALA A C 1
ATOM 682 O O . ALA A 1 89 ? -8.828 5.660 10.280 1.00 86.56 89 ALA A O 1
ATOM 683 N N . ALA A 1 90 ? -6.675 5.116 10.620 1.00 86.06 90 ALA A N 1
ATOM 684 C CA . ALA A 1 90 ? -6.956 3.903 11.384 1.00 86.06 90 ALA A CA 1
ATOM 685 C C . ALA A 1 90 ? -7.652 4.202 12.714 1.00 86.06 90 ALA A C 1
ATOM 687 O O . ALA A 1 90 ? -8.611 3.515 13.061 1.00 86.06 90 ALA A O 1
ATOM 688 N N . ALA A 1 91 ? -7.235 5.254 13.420 1.00 86.19 91 ALA A N 1
ATOM 689 C CA . ALA A 1 91 ? -7.879 5.693 14.652 1.00 86.19 91 ALA A CA 1
ATOM 690 C C . ALA A 1 91 ? -9.326 6.152 14.414 1.00 86.19 91 ALA A C 1
ATOM 692 O O . ALA A 1 91 ? -10.215 5.761 15.167 1.00 86.19 91 ALA A O 1
ATOM 693 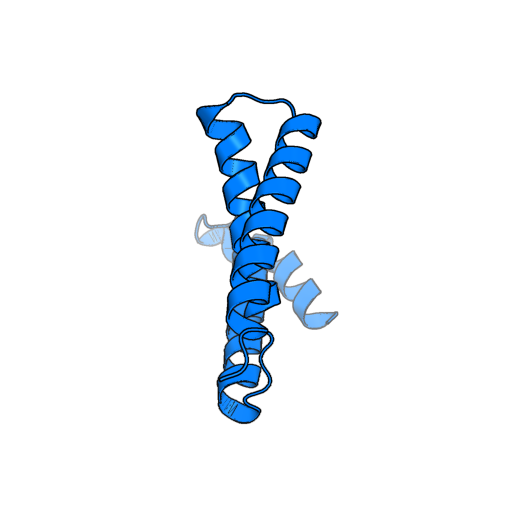N N . LEU A 1 92 ? -9.592 6.911 13.344 1.00 86.44 92 LEU A N 1
ATOM 694 C CA . LEU A 1 92 ? -10.950 7.339 12.983 1.00 86.44 92 LEU A CA 1
ATOM 695 C C . LEU A 1 92 ? -11.862 6.154 12.645 1.00 86.44 92 LEU A C 1
ATOM 697 O O . LEU A 1 92 ? -12.974 6.058 13.167 1.00 86.44 92 LEU A O 1
ATOM 701 N N . ILE A 1 93 ? -11.393 5.233 11.798 1.00 84.50 93 ILE A N 1
ATOM 702 C CA . ILE A 1 93 ? -12.161 4.040 11.414 1.00 84.50 93 ILE A CA 1
ATOM 703 C C . ILE A 1 93 ? -12.364 3.121 12.624 1.00 84.50 93 ILE A C 1
ATOM 705 O O . ILE A 1 93 ? -13.464 2.605 12.828 1.00 84.50 93 ILE A O 1
ATOM 709 N N . GLY A 1 94 ? -11.335 2.952 13.457 1.00 82.56 94 GLY A N 1
ATOM 710 C CA . GLY A 1 94 ? -11.406 2.198 14.705 1.00 82.56 94 GLY A CA 1
ATOM 711 C C . GLY A 1 94 ? -12.418 2.798 15.676 1.00 82.56 94 GLY A C 1
ATOM 712 O O . GLY A 1 94 ? -13.269 2.077 16.184 1.00 82.56 94 GLY A O 1
ATOM 713 N N . PHE A 1 95 ? -12.411 4.118 15.863 1.00 85.19 95 PHE A N 1
ATOM 714 C CA . PHE A 1 95 ? -13.379 4.816 16.709 1.00 85.19 95 PHE A CA 1
ATOM 715 C C . PHE A 1 95 ? -14.819 4.614 16.221 1.00 85.19 95 PHE A C 1
ATOM 717 O O . PHE A 1 95 ? -15.704 4.283 17.007 1.00 85.19 95 PHE A O 1
ATOM 724 N N . VAL A 1 96 ? -15.053 4.740 14.912 1.00 82.50 96 VAL A N 1
ATOM 725 C CA . VAL A 1 96 ? -16.368 4.495 14.304 1.00 82.50 96 VAL A CA 1
ATOM 726 C C . VAL A 1 96 ? -16.797 3.032 14.430 1.00 82.50 96 VAL A C 1
ATOM 728 O O . VAL A 1 96 ? -17.981 2.772 14.604 1.00 82.50 96 VAL A O 1
ATOM 731 N N . SER A 1 97 ? -15.863 2.084 14.368 1.00 76.94 97 SER A N 1
ATOM 732 C CA . SER A 1 97 ? -16.161 0.647 14.467 1.00 76.94 97 SER A CA 1
ATOM 733 C C . SER A 1 97 ? -16.389 0.180 15.909 1.00 76.94 97 SER A C 1
ATOM 735 O O . SER A 1 97 ? -17.175 -0.733 16.138 1.00 76.94 97 SER A O 1
ATOM 737 N N . LEU A 1 98 ? -15.720 0.799 16.890 1.00 77.81 98 LEU A N 1
ATOM 738 C CA . LEU A 1 98 ? -15.885 0.494 18.317 1.00 77.81 98 LEU A CA 1
ATOM 739 C C . LEU A 1 98 ? -17.069 1.219 18.964 1.00 77.81 98 LEU A C 1
ATOM 741 O O . LEU A 1 98 ? -17.410 0.899 20.107 1.00 77.81 98 LEU A O 1
ATOM 745 N N . ARG A 1 99 ? -17.707 2.171 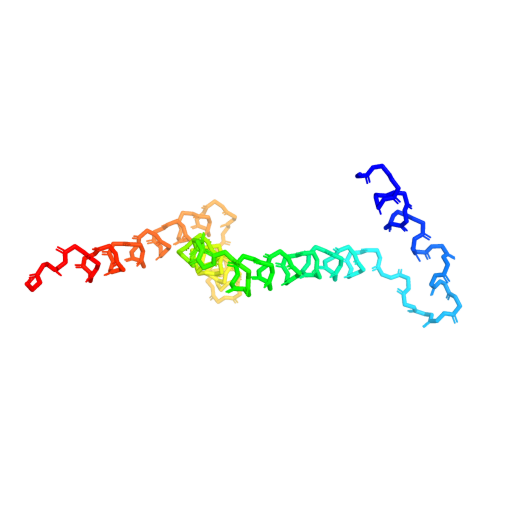18.268 1.00 75.56 99 ARG A N 1
ATOM 746 C CA . ARG A 1 99 ? -18.945 2.786 18.752 1.00 75.56 99 ARG A CA 1
ATOM 747 C C . ARG A 1 99 ? -20.029 1.700 18.796 1.00 75.56 99 ARG A C 1
ATOM 749 O O . ARG A 1 99 ? -20.583 1.291 17.779 1.00 75.56 99 ARG A O 1
ATOM 756 N N . ARG A 1 100 ? -20.291 1.174 19.991 1.00 59.34 100 ARG A N 1
ATOM 757 C CA . ARG A 1 100 ? -21.439 0.298 20.220 1.00 59.34 100 ARG A CA 1
ATOM 758 C C . ARG A 1 100 ? -22.686 1.181 20.213 1.00 59.34 100 ARG A C 1
ATOM 760 O O . ARG A 1 100 ? -22.738 2.150 20.969 1.00 59.34 100 ARG A O 1
ATOM 767 N N . THR A 1 101 ? -23.633 0.887 19.327 1.00 51.72 101 THR A N 1
ATOM 768 C CA . THR A 1 101 ? -25.054 1.139 19.608 1.00 51.72 101 THR A CA 1
ATOM 769 C C . THR A 1 101 ? -25.561 -0.014 20.458 1.00 51.72 101 THR A C 1
ATOM 771 O O . THR A 1 101 ? -25.073 -1.146 20.228 1.00 51.72 101 THR A O 1
#

pLDDT: mean 76.26, std 8.43, range [51.72, 90.0]

Secondary structure (DSSP, 8-state):
-HHHHHHHHHHHHHSGGGT---HHHHHHHHHHHHHHHHHHHIIIII----HHHHHHHHHHHHHHHHHHHHS---HHHHHHHHHHHHHHHHHHHHHHHH---